Protein AF-A0A537B4V6-F1 (afdb_monomer_lite)

Foldseek 3Di:
DCCVPVCVVVDDVPDWDKAQQPQDDDPLPPPPPCSQWWWWADLPPRDIDIDNSSNPRTDTPSGTPVVVRVVRVCPCVVVVVVVVVVCCVVCVVCVPPDDPD

Secondary structure (DSSP, 8-state):
-GGGTTTGGGS-TT---EEE-----S--SSSSS-TTEEEEE-TTT--EEEEETTT--EEETTTB-HHHHHHHHTTTHHHHHHHHHHHHHH-GGGGGS----

pLDDT: mean 92.69, std 9.74, range [51.16, 98.44]

Radius of gyration: 18.25 Å; chains: 1; bounding box: 41×23×51 Å

Structure (mmCIF, N/CA/C/O backbone):
data_AF-A0A537B4V6-F1
#
_entry.id   AF-A0A537B4V6-F1
#
loop_
_atom_site.group_PDB
_atom_site.id
_atom_site.type_symbol
_atom_site.label_atom_id
_atom_site.label_alt_id
_atom_site.label_comp_id
_atom_site.label_asym_id
_atom_site.label_entity_id
_atom_site.label_seq_id
_atom_site.pdbx_PDB_ins_code
_atom_site.Cartn_x
_atom_site.Cartn_y
_atom_site.Cartn_z
_atom_site.occupancy
_atom_site.B_iso_or_equiv
_atom_site.auth_seq_id
_atom_site.auth_comp_id
_atom_site.auth_asym_id
_atom_site.auth_atom_id
_atom_site.pdbx_PDB_model_num
ATOM 1 N N . ARG A 1 1 ? -3.130 -6.742 -10.359 1.00 77.94 1 ARG A N 1
ATOM 2 C CA . ARG A 1 1 ? -3.714 -7.925 -11.044 1.00 77.94 1 ARG A CA 1
ATOM 3 C C . ARG A 1 1 ? -4.800 -7.540 -12.049 1.00 77.94 1 ARG A C 1
ATOM 5 O O . ARG A 1 1 ? -4.584 -7.811 -13.213 1.00 77.94 1 ARG A O 1
ATOM 12 N N . ALA A 1 2 ? -5.887 -6.857 -11.661 1.00 91.25 2 ALA A N 1
ATOM 13 C CA . ALA A 1 2 ? -6.998 -6.527 -12.576 1.00 91.25 2 ALA A CA 1
ATOM 14 C C . ALA A 1 2 ? -6.582 -5.874 -13.917 1.00 91.25 2 ALA A C 1
ATOM 16 O O . ALA A 1 2 ? -7.046 -6.310 -14.965 1.00 91.25 2 ALA A O 1
ATOM 17 N N . ARG A 1 3 ? -5.661 -4.893 -13.890 1.00 93.56 3 ARG A N 1
ATOM 18 C CA . ARG A 1 3 ? -5.157 -4.191 -15.092 1.00 93.56 3 ARG A CA 1
ATOM 19 C C . ARG A 1 3 ? -4.468 -5.087 -16.132 1.00 93.56 3 ARG A C 1
ATOM 21 O O . ARG A 1 3 ? -4.467 -4.761 -17.310 1.00 93.56 3 ARG A O 1
ATOM 28 N N . HIS A 1 4 ? -3.905 -6.209 -15.684 1.00 91.12 4 HIS A N 1
ATOM 29 C CA . HIS A 1 4 ? -3.150 -7.154 -16.516 1.00 91.12 4 HIS A CA 1
ATOM 30 C C . HIS A 1 4 ? -3.970 -8.398 -16.881 1.00 91.12 4 HIS A C 1
ATOM 32 O O . HIS A 1 4 ? -3.460 -9.296 -17.541 1.00 91.12 4 HIS A O 1
ATOM 38 N N . ASP A 1 5 ? -5.220 -8.460 -16.419 1.00 93.69 5 ASP A N 1
ATOM 39 C CA . ASP A 1 5 ? -6.100 -9.624 -16.512 1.00 93.69 5 ASP A CA 1
ATOM 40 C C . ASP A 1 5 ? -7.468 -9.178 -17.061 1.00 93.69 5 ASP A C 1
ATOM 42 O O . A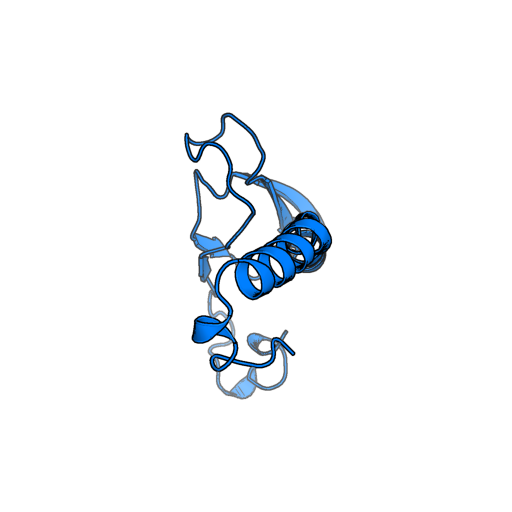SP A 1 5 ? -7.552 -8.739 -18.206 1.00 93.69 5 ASP A O 1
ATOM 46 N N . VAL A 1 6 ? -8.520 -9.172 -16.239 1.00 96.44 6 VAL A N 1
ATOM 47 C CA . VAL A 1 6 ? -9.906 -8.877 -16.649 1.00 96.44 6 VAL A CA 1
ATOM 48 C C . VAL A 1 6 ? -10.1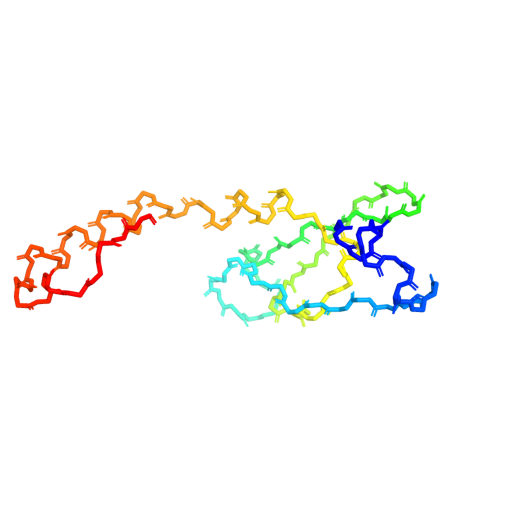27 -7.514 -17.321 1.00 96.44 6 VAL A C 1
ATOM 50 O O . VAL A 1 6 ? -11.093 -7.362 -18.063 1.00 96.44 6 VAL A O 1
ATOM 53 N N . LEU A 1 7 ? -9.266 -6.519 -17.072 1.00 95.75 7 LEU A N 1
ATOM 54 C CA . LEU A 1 7 ? -9.366 -5.191 -17.693 1.00 95.75 7 LEU A CA 1
ATOM 55 C C . LEU A 1 7 ? -8.393 -4.978 -18.860 1.00 95.75 7 LEU A C 1
ATOM 57 O O . LEU A 1 7 ? -8.422 -3.911 -19.468 1.00 95.75 7 LEU A O 1
ATOM 61 N N . ARG A 1 8 ? -7.534 -5.953 -19.178 1.00 94.69 8 ARG A N 1
ATOM 62 C CA . ARG A 1 8 ? -6.423 -5.784 -20.127 1.00 94.69 8 ARG A CA 1
ATOM 63 C C . ARG A 1 8 ? -6.885 -5.259 -21.484 1.00 94.69 8 ARG A C 1
ATOM 65 O O . ARG A 1 8 ? -6.308 -4.305 -21.991 1.00 94.69 8 ARG A O 1
ATOM 72 N N . ASP A 1 9 ? -7.945 -5.846 -22.032 1.00 96.06 9 ASP A N 1
ATOM 73 C CA . ASP A 1 9 ? -8.410 -5.549 -23.392 1.00 96.06 9 ASP A CA 1
ATOM 74 C C . ASP A 1 9 ? -9.147 -4.194 -23.486 1.00 96.06 9 ASP A C 1
ATOM 76 O O . ASP A 1 9 ? -9.410 -3.696 -24.578 1.00 96.06 9 ASP A O 1
ATOM 80 N N . TYR A 1 10 ? -9.435 -3.564 -22.341 1.00 96.69 10 TYR A N 1
ATOM 81 C CA . TYR A 1 10 ? -10.055 -2.238 -22.242 1.00 96.69 10 TYR A CA 1
ATOM 82 C C . TYR A 1 10 ? -9.041 -1.122 -21.943 1.00 96.69 10 TYR A C 1
ATOM 84 O O . TYR A 1 10 ? -9.407 0.055 -21.918 1.00 96.69 10 TYR A O 1
ATOM 92 N N . LEU A 1 11 ? -7.775 -1.464 -21.686 1.00 95.81 11 LEU A N 1
ATOM 93 C CA . LEU A 1 11 ? -6.720 -0.522 -21.322 1.00 95.81 11 LEU A CA 1
ATOM 94 C C . LEU A 1 11 ? -5.672 -0.416 -22.432 1.00 95.81 11 LEU A C 1
ATOM 96 O O . LEU A 1 11 ? -5.443 -1.340 -23.207 1.00 95.81 11 LEU A O 1
ATOM 100 N N . LYS A 1 12 ? -4.986 0.731 -22.498 1.00 95.94 12 LYS A N 1
ATOM 101 C CA . LYS A 1 12 ? -3.861 0.897 -23.428 1.00 95.94 12 LYS A CA 1
ATOM 102 C C . LYS A 1 12 ? -2.745 -0.102 -23.062 1.00 95.94 12 LYS A C 1
ATOM 104 O O . LYS A 1 12 ? -2.416 -0.187 -21.877 1.00 95.94 12 LYS A O 1
ATOM 109 N N . PRO A 1 13 ? -2.101 -0.787 -24.030 1.00 88.88 13 PRO A N 1
ATOM 110 C CA . PRO A 1 13 ? -1.076 -1.803 -23.747 1.00 88.88 13 PRO A CA 1
ATOM 111 C C . PRO A 1 13 ? 0.108 -1.322 -22.894 1.00 88.88 13 PRO A C 1
ATOM 113 O O . PRO A 1 13 ? 0.703 -2.108 -22.167 1.00 88.88 13 PRO A O 1
ATOM 116 N N . HIS A 1 14 ? 0.428 -0.027 -22.954 1.00 89.69 14 HIS A N 1
ATOM 117 C CA . HIS A 1 14 ? 1.532 0.599 -22.218 1.00 89.69 14 HIS A CA 1
ATOM 118 C C . HIS A 1 14 ? 1.036 1.675 -21.245 1.00 89.69 14 HIS A C 1
ATOM 120 O O . HIS A 1 14 ? 1.648 2.733 -21.107 1.00 89.69 14 HIS A O 1
ATOM 126 N N . HIS A 1 15 ? -0.129 1.463 -20.628 1.00 94.25 15 HIS A N 1
ATOM 127 C CA . HIS A 1 15 ? -0.604 2.376 -19.594 1.00 94.25 15 HIS A CA 1
ATOM 128 C C . HIS A 1 15 ? 0.309 2.317 -18.363 1.00 94.25 15 HIS A C 1
ATOM 130 O O . HIS A 1 15 ? 0.766 1.248 -17.966 1.00 94.25 15 HIS A O 1
ATOM 136 N N . LEU A 1 16 ? 0.536 3.474 -17.745 1.00 93.44 16 LEU A N 1
ATOM 137 C CA . LEU A 1 16 ? 1.203 3.583 -16.453 1.00 93.44 16 LEU A CA 1
ATOM 138 C C . LEU A 1 16 ? 0.140 3.687 -15.360 1.00 93.44 16 LEU A C 1
ATOM 140 O O . LEU A 1 16 ? -0.797 4.479 -15.481 1.00 93.44 16 LEU A O 1
ATOM 144 N N . ALA A 1 17 ? 0.292 2.901 -14.297 1.00 95.38 17 ALA A N 1
ATOM 145 C CA . ALA A 1 17 ? -0.597 2.934 -13.148 1.00 95.38 17 ALA A CA 1
ATOM 146 C C . ALA A 1 17 ? 0.161 3.449 -11.922 1.00 95.38 17 ALA A C 1
ATOM 148 O O . ALA A 1 17 ? 1.103 2.817 -11.454 1.00 95.38 17 ALA A O 1
ATOM 149 N N . ILE A 1 18 ? -0.286 4.581 -11.388 1.00 96.88 18 ILE A N 1
ATOM 150 C CA . ILE A 1 18 ? 0.261 5.195 -10.178 1.00 96.88 18 ILE A CA 1
ATOM 151 C C . ILE A 1 18 ? -0.815 5.133 -9.099 1.00 96.88 18 ILE A C 1
ATOM 153 O O . ILE A 1 18 ? -1.995 5.339 -9.390 1.00 96.88 18 ILE A O 1
ATOM 157 N N . GLY A 1 19 ? -0.428 4.850 -7.859 1.00 96.62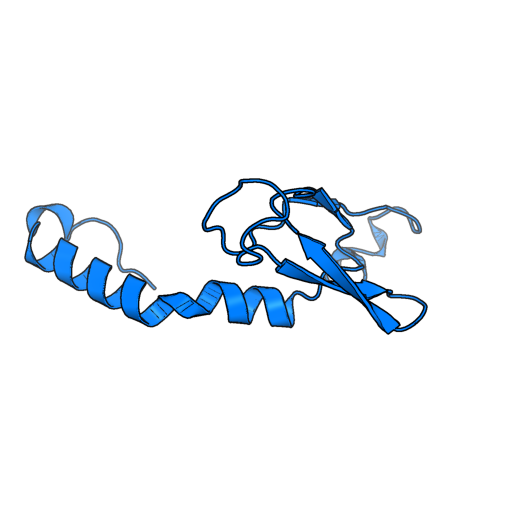 19 GLY A N 1
ATOM 158 C CA . GLY A 1 19 ? -1.336 4.985 -6.728 1.00 96.62 19 GLY A CA 1
ATOM 159 C C . GLY A 1 19 ? -0.647 5.522 -5.491 1.00 96.62 19 GLY A C 1
ATOM 160 O O . GLY A 1 19 ? 0.526 5.244 -5.241 1.00 96.62 19 GLY A O 1
ATOM 161 N N . SER A 1 20 ? -1.414 6.277 -4.712 1.00 97.56 20 SER A N 1
ATOM 162 C CA . SER A 1 20 ? -0.985 6.814 -3.429 1.00 97.56 20 SER A CA 1
ATOM 163 C C . SER A 1 20 ? -0.968 5.690 -2.392 1.00 97.56 20 SER A C 1
ATOM 165 O O . SER A 1 20 ? -2.014 5.232 -1.925 1.00 97.56 20 SER A O 1
ATOM 167 N N . ILE A 1 21 ? 0.223 5.196 -2.060 1.00 97.62 21 ILE A N 1
ATOM 168 C CA . ILE A 1 21 ? 0.385 4.026 -1.197 1.00 97.62 21 ILE A CA 1
ATOM 169 C C . ILE A 1 21 ? 0.252 4.416 0.274 1.00 97.62 21 ILE A C 1
ATOM 171 O O . ILE A 1 21 ? 0.983 5.253 0.804 1.00 97.62 21 ILE A O 1
ATOM 175 N N . ASN A 1 22 ? -0.669 3.746 0.960 1.00 95.69 22 ASN A N 1
ATOM 176 C CA . ASN A 1 22 ? -1.057 4.005 2.342 1.00 95.69 22 ASN A CA 1
ATOM 177 C C . ASN A 1 22 ? -0.178 3.270 3.369 1.00 95.69 22 ASN A C 1
ATOM 179 O O . ASN A 1 22 ? -0.689 2.746 4.355 1.00 95.69 22 ASN A O 1
ATOM 183 N N . SER A 1 23 ? 1.137 3.209 3.150 1.00 96.88 23 SER A N 1
ATOM 184 C CA . SER A 1 23 ? 2.072 2.571 4.087 1.00 96.88 23 SER A CA 1
ATOM 185 C C . SER A 1 23 ? 1.917 3.126 5.512 1.00 96.88 23 SER A C 1
ATOM 187 O O . SER A 1 23 ? 1.689 4.329 5.658 1.00 96.88 23 SER A O 1
ATOM 189 N N . PRO A 1 24 ? 2.103 2.309 6.569 1.00 96.12 24 PRO A N 1
ATOM 190 C CA . PRO A 1 24 ? 2.037 2.783 7.950 1.00 96.12 24 PRO A CA 1
ATOM 191 C C . PRO A 1 24 ? 2.931 4.005 8.187 1.00 96.12 24 PRO A C 1
ATOM 193 O O . PRO A 1 24 ? 4.108 4.004 7.832 1.00 96.12 24 PRO A O 1
ATOM 196 N N . MET A 1 25 ? 2.388 5.047 8.808 1.00 96.56 25 MET A N 1
ATOM 197 C CA . MET A 1 25 ? 3.110 6.289 9.085 1.00 96.56 25 MET A CA 1
ATOM 198 C C . MET A 1 25 ? 3.351 6.436 10.587 1.00 96.56 25 MET A C 1
ATOM 200 O O . MET A 1 25 ? 2.501 6.057 11.384 1.00 96.56 25 MET A O 1
ATOM 204 N N . GLN A 1 26 ? 4.501 7.007 10.957 1.00 95.56 26 GLN A N 1
ATOM 205 C CA . GLN A 1 26 ? 4.789 7.420 12.336 1.00 95.56 26 GLN A CA 1
ATOM 206 C C . GLN A 1 26 ? 5.148 8.906 12.390 1.00 95.56 26 GLN A C 1
ATOM 208 O O . GLN A 1 26 ? 4.389 9.702 12.919 1.00 95.56 26 GLN A O 1
ATOM 213 N N . CYS A 1 27 ? 6.299 9.295 11.826 1.00 96.94 27 CYS A N 1
ATOM 214 C CA . CYS A 1 27 ? 6.761 10.687 11.915 1.00 96.94 27 CYS A CA 1
ATOM 215 C C . CYS A 1 27 ? 6.305 11.576 10.749 1.00 96.94 27 CYS A C 1
ATOM 217 O O . CYS A 1 27 ? 6.146 12.774 10.924 1.00 96.94 27 CYS A O 1
ATOM 219 N N . MET A 1 28 ? 6.156 11.004 9.547 1.00 94.94 28 MET A N 1
ATOM 220 C CA . MET A 1 28 ? 5.940 11.744 8.291 1.00 94.94 28 MET A CA 1
ATOM 221 C C . MET A 1 28 ? 7.002 12.820 7.964 1.00 94.94 28 MET A C 1
ATOM 223 O O . MET A 1 28 ? 6.786 13.654 7.094 1.00 94.94 28 MET A O 1
ATOM 227 N N . LEU A 1 29 ? 8.190 12.761 8.576 1.00 96.50 29 LEU A N 1
ATOM 228 C CA . LEU A 1 29 ? 9.267 13.751 8.417 1.00 96.50 29 LEU A CA 1
ATOM 229 C C . LEU A 1 29 ? 10.231 13.478 7.248 1.00 96.50 29 LEU A C 1
ATOM 231 O O . LEU A 1 29 ? 11.359 13.941 7.298 1.00 96.50 29 LEU A O 1
ATOM 235 N N . LYS A 1 30 ? 9.804 12.740 6.212 1.00 95.25 30 LYS A N 1
ATOM 236 C CA . LYS A 1 30 ? 10.612 12.364 5.027 1.00 95.25 30 LYS A CA 1
ATOM 237 C C . LYS A 1 30 ? 11.928 11.641 5.359 1.00 95.25 30 LYS A C 1
ATOM 239 O O . LYS A 1 30 ? 12.932 12.244 5.693 1.00 95.25 30 LYS A O 1
ATOM 244 N N . GLU A 1 31 ? 11.912 10.317 5.221 1.00 95.69 31 GLU A N 1
ATOM 245 C CA . GLU A 1 31 ? 13.118 9.465 5.304 1.00 95.69 31 GLU A CA 1
ATOM 246 C C . GLU A 1 31 ? 13.789 9.351 6.687 1.00 95.69 31 GLU A C 1
ATOM 248 O O . GLU A 1 31 ? 14.873 8.795 6.808 1.00 95.69 31 GLU A O 1
ATOM 253 N N . ILE A 1 32 ? 13.107 9.780 7.757 1.00 97.31 32 ILE A N 1
ATOM 254 C CA . ILE A 1 32 ? 13.652 9.739 9.126 1.00 97.31 32 ILE A CA 1
ATOM 255 C C . ILE A 1 32 ? 13.389 8.405 9.841 1.00 97.31 32 ILE A C 1
ATOM 257 O O . ILE A 1 32 ? 14.315 7.696 10.214 1.00 97.31 32 ILE A O 1
ATOM 261 N N . CYS A 1 33 ? 12.120 8.047 10.076 1.00 97.44 33 CYS A N 1
ATOM 262 C CA . CYS A 1 33 ? 11.789 6.942 10.997 1.00 97.44 33 CYS A CA 1
ATOM 263 C C . CYS A 1 33 ? 11.654 5.553 10.350 1.00 97.44 33 CYS A C 1
ATOM 265 O O . CYS A 1 33 ? 11.454 4.575 11.060 1.00 97.44 33 CYS A O 1
ATOM 267 N N . ALA A 1 34 ? 11.628 5.471 9.016 1.00 96.88 34 ALA A N 1
ATOM 268 C CA . ALA A 1 34 ? 11.383 4.243 8.243 1.00 96.88 34 ALA A CA 1
ATOM 269 C C . ALA A 1 34 ? 10.078 3.462 8.525 1.00 96.88 34 ALA A C 1
ATOM 271 O O . ALA A 1 34 ? 9.821 2.474 7.843 1.00 96.88 34 ALA A O 1
ATOM 272 N N . GLN A 1 35 ? 9.173 3.921 9.401 1.00 97.06 35 GLN A N 1
ATOM 273 C CA . GLN A 1 35 ? 7.864 3.265 9.558 1.00 97.06 35 GLN A CA 1
ATOM 274 C C . GLN A 1 35 ? 7.101 3.198 8.223 1.00 97.06 35 GLN A C 1
ATOM 276 O O . GLN A 1 35 ? 6.398 2.234 7.955 1.00 97.06 35 GLN A O 1
ATOM 281 N N . CYS A 1 36 ? 7.291 4.167 7.331 1.00 97.50 36 CYS A N 1
ATOM 282 C CA . CYS A 1 36 ? 6.648 4.203 6.014 1.00 97.50 36 CYS A CA 1
ATOM 283 C C . CYS A 1 36 ? 7.392 3.446 4.901 1.00 97.50 36 CYS A C 1
ATOM 285 O O . CYS A 1 36 ? 7.047 3.617 3.727 1.00 97.50 36 CYS A O 1
ATOM 287 N N . LEU A 1 37 ? 8.432 2.673 5.239 1.00 97.50 37 LEU A N 1
ATOM 288 C CA . LEU A 1 37 ? 9.249 1.974 4.252 1.00 97.50 37 LEU A CA 1
ATOM 289 C C . LEU A 1 37 ? 8.388 0.967 3.484 1.00 97.50 37 LEU A C 1
ATOM 291 O O . LEU A 1 37 ? 7.782 0.067 4.076 1.00 97.50 37 LEU A O 1
ATOM 295 N N . GLN A 1 38 ? 8.334 1.143 2.170 1.00 98.31 38 GLN A N 1
ATOM 296 C CA . GLN A 1 38 ? 7.572 0.315 1.256 1.00 98.31 38 GLN A CA 1
ATOM 297 C C . GLN A 1 38 ? 8.539 -0.437 0.343 1.00 98.31 38 GLN A C 1
ATOM 299 O O . GLN A 1 38 ? 9.269 0.196 -0.425 1.00 98.31 38 GLN A O 1
ATOM 304 N N . PRO A 1 39 ? 8.585 -1.777 0.421 1.00 98.00 39 PRO A N 1
ATOM 305 C CA . PRO A 1 39 ? 9.366 -2.563 -0.513 1.00 98.00 39 PRO A CA 1
ATOM 306 C C . PRO A 1 39 ? 8.783 -2.458 -1.920 1.00 98.00 39 PRO A C 1
ATOM 308 O O . PRO A 1 39 ? 7.569 -2.553 -2.135 1.00 98.00 39 PRO A O 1
ATOM 311 N N . HIS A 1 40 ? 9.688 -2.281 -2.872 1.00 98.12 40 HIS A N 1
ATOM 312 C CA . HIS A 1 40 ? 9.432 -2.354 -4.299 1.00 98.12 40 HIS A CA 1
ATOM 313 C C . HIS A 1 40 ? 10.186 -3.541 -4.886 1.00 98.12 40 HIS A C 1
ATOM 315 O O . HIS A 1 40 ? 11.265 -3.912 -4.412 1.00 98.12 40 HIS A O 1
ATOM 321 N N . ARG A 1 41 ? 9.616 -4.140 -5.925 1.00 97.94 41 ARG A N 1
ATOM 322 C CA . ARG A 1 41 ? 10.246 -5.163 -6.743 1.00 97.94 41 ARG A CA 1
ATOM 323 C C . ARG A 1 41 ? 10.098 -4.761 -8.197 1.00 97.94 41 ARG A C 1
ATOM 325 O O . ARG A 1 41 ? 8.987 -4.685 -8.701 1.00 97.94 41 ARG A O 1
ATOM 332 N N . ASP A 1 42 ? 11.227 -4.539 -8.852 1.00 96.31 42 ASP A N 1
ATOM 333 C CA . ASP A 1 42 ? 11.264 -4.246 -10.280 1.00 96.31 42 ASP A CA 1
ATOM 334 C C . ASP A 1 42 ? 10.586 -5.395 -11.063 1.00 96.31 42 ASP A C 1
ATOM 336 O O . ASP A 1 42 ? 10.998 -6.553 -10.907 1.00 96.31 42 ASP A O 1
ATOM 340 N N . PRO A 1 43 ? 9.553 -5.116 -11.880 1.00 92.19 43 PRO A N 1
ATOM 341 C CA . PRO A 1 43 ? 8.809 -6.147 -12.601 1.00 92.19 43 PRO A CA 1
ATOM 342 C C . PRO A 1 43 ? 9.620 -6.822 -13.721 1.00 92.19 43 PRO A C 1
ATOM 344 O O . PRO A 1 43 ? 9.278 -7.929 -14.134 1.00 92.19 43 PRO A O 1
ATOM 347 N N . HIS A 1 44 ? 10.697 -6.196 -14.201 1.00 94.00 44 HIS A N 1
ATOM 348 C CA . HIS A 1 44 ? 11.566 -6.714 -15.259 1.00 94.00 44 HIS A CA 1
ATOM 349 C C . HIS A 1 44 ? 12.760 -7.486 -14.700 1.00 94.00 44 HIS A C 1
ATOM 351 O O . HIS A 1 44 ? 13.088 -8.564 -15.192 1.00 94.00 44 HIS A O 1
ATOM 357 N N . THR A 1 45 ? 13.424 -6.942 -13.676 1.00 97.00 45 THR A N 1
ATOM 358 C CA . THR A 1 45 ? 14.664 -7.527 -13.130 1.00 97.00 45 THR A CA 1
ATOM 359 C C . THR A 1 45 ? 14.438 -8.355 -11.869 1.00 97.00 45 THR A C 1
ATOM 361 O O . THR A 1 45 ? 15.298 -9.137 -11.468 1.00 97.00 45 THR A O 1
ATOM 364 N N . GLY A 1 46 ? 13.300 -8.174 -11.198 1.00 95.75 46 GLY A N 1
ATOM 365 C CA . GLY A 1 46 ? 13.010 -8.787 -9.907 1.00 95.75 46 GLY A CA 1
ATOM 366 C C . GLY A 1 46 ? 13.818 -8.210 -8.742 1.00 95.75 46 GLY A C 1
ATOM 367 O O . GLY A 1 46 ? 13.663 -8.706 -7.621 1.00 95.75 46 GLY A O 1
ATOM 368 N N . LYS A 1 47 ? 14.659 -7.192 -8.974 1.00 97.88 47 LYS A N 1
ATOM 369 C CA . LYS A 1 47 ? 15.493 -6.559 -7.948 1.00 97.88 47 LYS A CA 1
ATOM 370 C C . LYS A 1 47 ? 14.622 -5.835 -6.926 1.00 97.88 47 LYS A C 1
ATOM 372 O O . LYS A 1 47 ? 13.671 -5.140 -7.280 1.00 97.88 47 LYS A O 1
ATOM 377 N N . ARG A 1 48 ? 14.977 -5.979 -5.647 1.00 97.81 48 ARG A N 1
ATOM 378 C CA . ARG A 1 48 ? 14.301 -5.289 -4.548 1.00 97.81 48 ARG A CA 1
ATOM 379 C C . ARG A 1 48 ? 14.898 -3.903 -4.319 1.00 97.81 48 ARG A C 1
ATOM 381 O O . ARG A 1 48 ? 16.120 -3.750 -4.282 1.00 97.81 48 ARG A O 1
ATOM 388 N N . SER A 1 49 ? 14.034 -2.924 -4.112 1.00 97.81 49 SER A N 1
ATOM 389 C CA . SER A 1 49 ? 14.364 -1.576 -3.652 1.00 97.81 49 SER A CA 1
ATOM 390 C C . SER A 1 49 ? 13.373 -1.156 -2.566 1.00 97.81 49 SER A C 1
ATOM 392 O O . SER A 1 49 ? 12.445 -1.898 -2.232 1.00 97.81 49 SER A O 1
ATOM 394 N N . TYR A 1 50 ? 13.589 0.011 -1.967 1.00 97.56 50 TYR A N 1
ATOM 395 C CA . TYR A 1 50 ? 12.717 0.529 -0.922 1.00 97.56 50 TYR A CA 1
ATOM 396 C C . TYR A 1 50 ? 12.405 1.995 -1.170 1.00 97.56 50 TYR A C 1
ATOM 398 O O . TYR A 1 50 ? 13.281 2.764 -1.559 1.00 97.56 50 TYR A O 1
ATOM 406 N N . VAL A 1 51 ? 11.157 2.366 -0.902 1.00 97.81 51 VAL A N 1
ATOM 407 C CA . VAL A 1 51 ? 10.664 3.737 -0.993 1.00 97.81 51 VAL A CA 1
ATOM 408 C C . VAL A 1 51 ? 10.165 4.159 0.380 1.00 97.81 51 VAL A C 1
ATOM 410 O O . VAL A 1 51 ? 9.351 3.474 1.000 1.00 97.81 51 VAL A O 1
ATOM 413 N N . PHE A 1 52 ? 10.619 5.306 0.872 1.00 98.44 52 PHE A N 1
ATOM 414 C CA . PHE A 1 52 ? 9.978 5.944 2.014 1.00 98.44 52 PHE A CA 1
ATOM 415 C C . PHE A 1 52 ? 8.688 6.596 1.532 1.00 98.44 52 PHE A C 1
ATOM 417 O O . PHE A 1 52 ? 8.715 7.624 0.858 1.00 98.44 52 PHE A O 1
ATOM 424 N N . SER A 1 53 ? 7.540 6.020 1.886 1.00 98.00 53 SER A N 1
ATOM 425 C CA . SER A 1 53 ? 6.259 6.513 1.365 1.00 98.00 53 SER A CA 1
ATOM 426 C C . SER A 1 53 ? 5.950 7.941 1.825 1.00 98.00 53 SER A C 1
ATOM 428 O O . SER A 1 53 ? 5.236 8.651 1.138 1.00 98.00 53 SER A O 1
ATOM 430 N N . CYS A 1 54 ? 6.504 8.410 2.953 1.00 97.69 54 CYS A N 1
ATOM 431 C CA . CYS A 1 54 ? 6.366 9.814 3.361 1.00 97.69 54 CYS A CA 1
ATOM 432 C C . CYS A 1 54 ? 7.173 10.792 2.489 1.00 97.69 54 CYS A C 1
ATOM 434 O O . CYS A 1 54 ? 6.911 11.992 2.530 1.00 97.69 54 CYS A O 1
ATOM 436 N N . PHE A 1 55 ? 8.148 10.295 1.725 1.00 97.94 55 PHE A N 1
ATOM 437 C CA . PHE A 1 55 ? 8.886 11.066 0.729 1.00 97.94 55 PHE A CA 1
ATOM 438 C C . PHE A 1 55 ? 8.218 10.981 -0.647 1.00 97.94 55 PHE A C 1
ATOM 440 O O . PHE A 1 55 ? 8.005 12.018 -1.270 1.00 97.94 55 PHE A O 1
ATOM 447 N N . ASN A 1 56 ? 7.832 9.775 -1.083 1.00 97.75 56 ASN A N 1
ATOM 448 C CA . ASN A 1 56 ? 7.068 9.567 -2.313 1.00 97.75 56 ASN A CA 1
ATOM 449 C C . ASN A 1 56 ? 5.836 8.676 -2.078 1.00 97.75 56 ASN A C 1
ATOM 451 O O . ASN A 1 56 ? 5.951 7.451 -1.968 1.00 97.75 56 ASN A O 1
ATOM 455 N N . GLN A 1 57 ? 4.658 9.297 -2.006 1.00 95.62 57 GLN A N 1
ATOM 456 C CA . GLN A 1 57 ? 3.385 8.597 -1.805 1.00 95.62 57 GLN A CA 1
ATOM 457 C C . GLN A 1 57 ? 2.854 7.984 -3.101 1.00 95.62 57 GLN A C 1
ATOM 459 O O . GLN A 1 57 ? 2.313 6.881 -3.063 1.00 95.62 57 GLN A O 1
ATOM 464 N N . ASP A 1 58 ? 3.0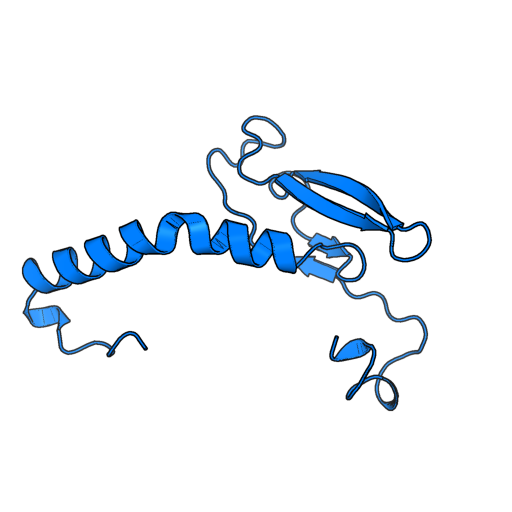41 8.671 -4.226 1.00 97.69 58 ASP A N 1
ATOM 465 C CA . ASP A 1 58 ? 2.528 8.268 -5.531 1.00 97.69 58 ASP A CA 1
ATOM 466 C C . ASP A 1 58 ? 3.534 7.342 -6.213 1.00 97.69 58 ASP A C 1
ATOM 468 O O . ASP A 1 58 ? 4.560 7.753 -6.758 1.00 97.69 58 ASP A O 1
ATOM 472 N N . GLN A 1 59 ? 3.257 6.047 -6.119 1.00 97.75 59 GLN A N 1
ATOM 473 C CA . GLN A 1 59 ? 4.190 5.000 -6.513 1.00 97.75 59 GLN A CA 1
ATOM 474 C C . GLN A 1 59 ? 3.649 4.219 -7.705 1.00 97.75 59 GLN A C 1
ATOM 476 O O . GLN A 1 59 ? 2.438 4.049 -7.864 1.00 97.75 59 GLN A O 1
ATOM 481 N N . ASP A 1 60 ? 4.566 3.714 -8.526 1.00 96.81 60 ASP A N 1
ATOM 482 C CA . ASP A 1 60 ? 4.244 2.794 -9.611 1.00 96.81 60 ASP A CA 1
ATOM 483 C C . ASP A 1 60 ? 3.662 1.483 -9.055 1.00 96.81 60 ASP A C 1
ATOM 485 O O . ASP A 1 60 ? 4.317 0.747 -8.310 1.00 96.81 60 ASP A O 1
ATOM 489 N N . LEU A 1 61 ? 2.422 1.179 -9.439 1.00 96.44 61 LEU A N 1
ATOM 490 C CA . LEU A 1 61 ? 1.688 0.008 -8.966 1.00 96.44 61 LEU A CA 1
ATOM 491 C C . LEU A 1 61 ? 2.231 -1.316 -9.510 1.00 96.44 61 LEU A C 1
ATOM 493 O O . LEU A 1 61 ? 1.787 -2.376 -9.057 1.00 96.44 61 LEU A O 1
ATOM 497 N N . ASP A 1 62 ? 3.089 -1.304 -10.525 1.00 95.25 62 ASP A N 1
ATOM 498 C CA . ASP A 1 62 ? 3.790 -2.503 -10.993 1.00 95.25 62 ASP A CA 1
ATOM 499 C C . ASP A 1 62 ? 4.975 -2.868 -10.098 1.00 95.25 62 ASP A C 1
ATOM 501 O O . ASP A 1 62 ? 5.278 -4.050 -9.938 1.00 95.25 62 ASP A O 1
ATOM 505 N N . SER A 1 63 ? 5.562 -1.875 -9.434 1.00 97.06 63 SER A N 1
ATOM 506 C CA . SER A 1 63 ? 6.728 -2.056 -8.571 1.00 97.06 63 SER A CA 1
ATOM 507 C C . SER A 1 63 ? 6.370 -2.348 -7.106 1.00 97.06 63 SER A C 1
ATOM 509 O O . SER A 1 63 ? 7.166 -2.940 -6.383 1.00 97.06 63 SER A O 1
ATOM 511 N N . VAL A 1 64 ? 5.181 -1.964 -6.630 1.00 97.56 64 VAL A N 1
ATOM 512 C CA . VAL A 1 64 ? 4.777 -2.114 -5.215 1.00 97.56 64 VAL A CA 1
ATOM 513 C C . VAL A 1 64 ? 4.605 -3.584 -4.798 1.00 97.56 64 VAL A C 1
ATOM 515 O O . VAL A 1 64 ? 3.795 -4.326 -5.355 1.00 97.56 64 VAL A O 1
ATOM 518 N N . ASP A 1 65 ? 5.287 -3.992 -3.723 1.00 97.12 65 ASP A N 1
ATOM 519 C CA . ASP A 1 65 ? 5.050 -5.276 -3.049 1.00 97.12 65 ASP A CA 1
ATOM 520 C C . ASP A 1 65 ? 3.794 -5.194 -2.156 1.00 97.12 65 ASP A C 1
ATOM 522 O O . ASP A 1 65 ? 3.837 -4.821 -0.977 1.00 97.12 65 ASP A O 1
ATOM 526 N N . PHE A 1 66 ? 2.640 -5.520 -2.747 1.00 96.19 66 PHE A N 1
ATOM 527 C CA . PHE A 1 66 ? 1.340 -5.494 -2.064 1.00 96.19 66 PHE A CA 1
ATOM 528 C C . PHE A 1 66 ? 1.189 -6.559 -0.972 1.00 96.19 66 PHE A C 1
ATOM 530 O O . PHE A 1 66 ? 0.387 -6.371 -0.055 1.00 96.19 66 PHE A O 1
ATOM 537 N N . GLY A 1 67 ? 1.933 -7.667 -1.061 1.00 96.25 67 GLY A N 1
ATOM 538 C CA . GLY A 1 67 ? 1.930 -8.703 -0.028 1.00 96.25 67 GLY A CA 1
ATOM 539 C C . GLY A 1 67 ? 2.499 -8.141 1.268 1.00 96.25 67 GLY A C 1
ATOM 540 O O . GLY A 1 67 ? 1.804 -8.104 2.285 1.00 96.25 67 GLY A O 1
ATOM 541 N N . ALA A 1 68 ? 3.704 -7.574 1.180 1.00 96.62 68 ALA A N 1
ATOM 542 C CA . ALA A 1 68 ? 4.333 -6.888 2.299 1.00 96.62 68 ALA A CA 1
ATOM 543 C C . ALA A 1 68 ? 3.474 -5.717 2.807 1.00 96.62 68 ALA A C 1
ATOM 545 O O . ALA A 1 68 ? 3.271 -5.589 4.011 1.00 96.62 68 ALA A O 1
ATOM 546 N N . LEU A 1 69 ? 2.910 -4.890 1.917 1.00 97.44 69 LEU A N 1
ATOM 547 C CA . LEU A 1 69 ? 2.024 -3.791 2.328 1.00 97.44 69 LEU A CA 1
ATOM 548 C C . LEU A 1 69 ? 0.830 -4.292 3.160 1.00 97.44 69 LEU A C 1
ATOM 550 O O . LEU A 1 69 ? 0.546 -3.736 4.220 1.00 97.44 69 LEU A O 1
ATOM 554 N N . SER A 1 70 ? 0.153 -5.356 2.717 1.00 97.50 70 SER A N 1
ATOM 555 C CA . SER A 1 70 ? -0.994 -5.938 3.429 1.00 97.50 70 SER A CA 1
ATOM 556 C C . SER A 1 70 ? -0.612 -6.454 4.819 1.00 97.50 70 SER A C 1
ATOM 558 O O . SER A 1 70 ? -1.342 -6.223 5.784 1.00 97.50 70 SER A O 1
ATOM 560 N N . GLU A 1 71 ? 0.528 -7.135 4.948 1.00 97.25 71 GLU A N 1
ATOM 561 C CA . GLU A 1 71 ? 1.032 -7.594 6.249 1.00 97.25 71 GLU A CA 1
ATOM 562 C C . GLU A 1 71 ? 1.330 -6.414 7.176 1.00 97.25 71 GLU A C 1
ATOM 564 O O . GLU A 1 71 ? 0.916 -6.411 8.336 1.00 97.25 71 GLU A O 1
ATOM 569 N N . ARG A 1 72 ? 1.982 -5.372 6.647 1.00 96.50 72 ARG A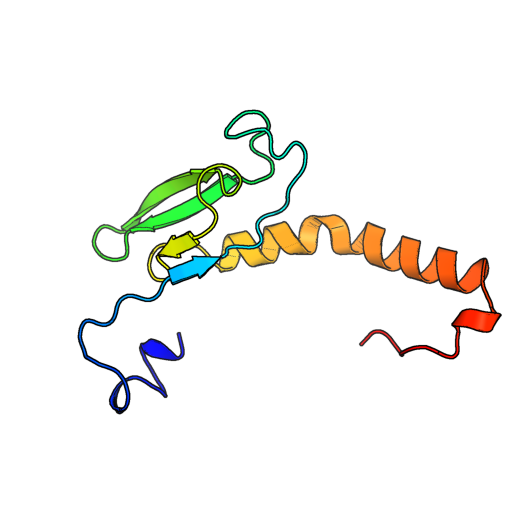 N 1
ATOM 570 C CA . ARG A 1 72 ? 2.330 -4.167 7.404 1.00 96.50 72 ARG A CA 1
ATOM 571 C C . ARG A 1 72 ? 1.104 -3.389 7.873 1.00 96.50 72 ARG A C 1
ATOM 573 O O . ARG A 1 72 ? 1.078 -2.943 9.015 1.00 96.50 72 ARG A O 1
ATOM 580 N N . LEU A 1 73 ? 0.067 -3.279 7.043 1.00 96.38 73 LEU A N 1
ATOM 581 C CA . LEU A 1 73 ? -1.203 -2.652 7.428 1.00 96.38 73 LEU A CA 1
ATOM 582 C C . LEU A 1 73 ? -1.923 -3.417 8.545 1.00 96.38 73 LEU A C 1
ATOM 584 O O . LEU A 1 73 ? -2.618 -2.814 9.353 1.00 96.38 73 LEU A O 1
ATOM 588 N N . ARG A 1 74 ? -1.740 -4.737 8.628 1.00 96.31 74 ARG A N 1
ATOM 589 C CA . ARG A 1 74 ? -2.374 -5.578 9.655 1.00 96.31 74 ARG A CA 1
ATOM 590 C C . ARG A 1 74 ? -1.606 -5.622 10.974 1.00 96.31 74 ARG A C 1
ATOM 592 O O . ARG A 1 74 ? -2.133 -6.188 11.933 1.00 96.31 74 ARG A O 1
ATOM 599 N N . GLN A 1 75 ? -0.412 -5.025 11.053 1.00 95.44 75 GLN A N 1
ATOM 600 C CA . GLN A 1 75 ? 0.441 -5.058 12.250 1.00 95.44 75 GLN A CA 1
ATOM 601 C C . GLN A 1 75 ? -0.297 -4.602 13.517 1.00 95.44 75 GLN A C 1
ATOM 603 O O . GLN A 1 75 ? -0.103 -5.189 14.579 1.00 95.44 75 GLN A O 1
ATOM 608 N N . ASN A 1 76 ? -1.207 -3.631 13.398 1.00 94.44 76 ASN A N 1
ATOM 609 C CA . ASN A 1 76 ? -1.946 -3.076 14.534 1.00 94.44 76 ASN A CA 1
ATOM 610 C C . ASN A 1 76 ? -3.349 -3.675 14.732 1.00 94.44 76 ASN A C 1
ATOM 612 O O . ASN A 1 76 ? -4.090 -3.208 15.596 1.00 94.44 76 ASN A O 1
ATOM 616 N N . SER A 1 77 ? -3.719 -4.746 14.017 1.00 95.88 77 SER A N 1
ATOM 617 C CA . SER A 1 77 ? -5.097 -5.270 14.028 1.00 95.88 77 SER A CA 1
ATOM 618 C C . SER A 1 77 ? -5.60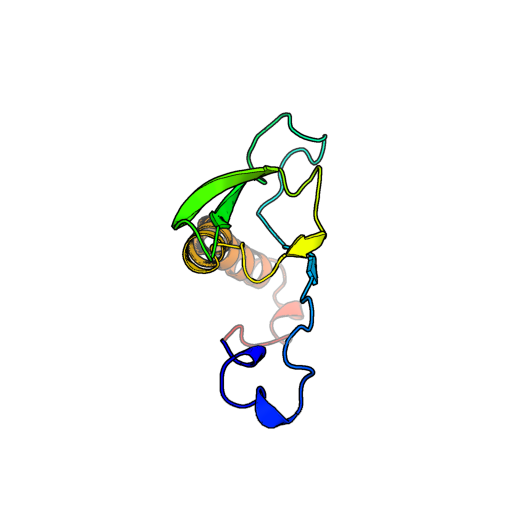3 -5.658 15.425 1.00 95.88 77 SER A C 1
ATOM 620 O O . SER A 1 77 ? -6.779 -5.463 15.735 1.00 95.88 77 SER A O 1
ATOM 622 N N . LEU A 1 78 ? -4.737 -6.189 16.298 1.00 96.19 78 LEU A N 1
ATOM 623 C CA . LEU A 1 78 ? -5.115 -6.500 17.681 1.00 96.19 78 LEU A CA 1
ATOM 624 C C . LEU A 1 78 ? -5.464 -5.227 18.465 1.00 96.19 78 LEU A C 1
ATOM 626 O O . LEU A 1 78 ? -6.504 -5.174 19.120 1.00 96.19 78 LEU A O 1
ATOM 630 N N . GLN A 1 79 ? -4.612 -4.203 18.374 1.00 96.62 79 GLN A N 1
ATOM 631 C CA . GLN A 1 79 ? -4.816 -2.930 19.064 1.00 96.62 79 GLN A CA 1
ATOM 632 C C . GLN A 1 79 ? -6.072 -2.223 18.551 1.00 96.62 79 GLN A C 1
ATOM 634 O O . GLN A 1 79 ? -6.867 -1.741 19.356 1.00 96.62 79 GLN A O 1
ATOM 639 N N . GLU A 1 80 ? -6.304 -2.231 17.237 1.00 96.00 80 GLU A N 1
ATOM 640 C CA . GLU A 1 80 ? -7.516 -1.687 16.614 1.00 96.00 80 GLU A CA 1
ATOM 641 C C . GLU A 1 80 ? -8.780 -2.368 17.159 1.00 96.00 80 GLU A C 1
ATOM 643 O O . GLU A 1 80 ? -9.724 -1.697 17.580 1.00 96.00 80 GLU A O 1
ATOM 648 N N . LYS A 1 81 ? -8.786 -3.706 17.227 1.00 94.75 81 LYS A N 1
ATOM 649 C CA . LYS A 1 81 ? -9.930 -4.487 17.725 1.00 94.75 81 LYS A CA 1
ATOM 650 C C . LYS A 1 81 ? -10.192 -4.260 19.212 1.00 94.75 81 LYS A C 1
ATOM 652 O O . LYS A 1 81 ? -11.348 -4.078 19.595 1.00 94.75 81 LYS A O 1
ATOM 657 N N . ILE A 1 82 ? -9.149 -4.257 20.044 1.00 97.31 82 ILE A N 1
ATOM 658 C CA . ILE A 1 82 ? -9.282 -3.997 21.486 1.00 97.31 82 ILE A CA 1
ATOM 659 C C . ILE A 1 82 ? -9.793 -2.573 21.716 1.00 97.31 82 ILE A C 1
ATOM 661 O O . ILE A 1 82 ? -10.756 -2.386 22.457 1.00 97.31 82 ILE A O 1
ATOM 665 N N . THR A 1 83 ? -9.217 -1.587 21.026 1.00 95.31 83 THR A N 1
ATOM 666 C CA . THR A 1 83 ? -9.644 -0.182 21.106 1.00 95.31 83 THR A CA 1
ATOM 667 C C . THR A 1 83 ? -11.110 -0.023 20.716 1.00 95.31 83 THR A C 1
ATOM 669 O O . THR A 1 83 ? -11.867 0.639 21.422 1.00 95.31 83 THR A O 1
ATOM 672 N N . ALA A 1 84 ? -11.555 -0.687 19.646 1.00 91.44 84 ALA A N 1
ATOM 673 C CA . ALA A 1 84 ? -12.955 -0.652 19.229 1.00 91.44 84 ALA A CA 1
ATOM 674 C C . ALA A 1 84 ? -13.904 -1.240 20.292 1.00 91.44 84 ALA A C 1
ATOM 676 O O . ALA A 1 84 ? -14.973 -0.678 20.544 1.00 91.44 84 ALA A O 1
ATOM 677 N N . GLN A 1 85 ? -13.527 -2.349 20.942 1.00 91.88 85 GLN A N 1
ATOM 678 C CA . GLN A 1 85 ? -14.318 -2.924 22.039 1.00 91.88 85 GLN A CA 1
ATOM 679 C C . GLN A 1 85 ? -14.338 -2.010 23.267 1.00 91.88 85 GLN A C 1
ATOM 681 O O . GLN A 1 85 ? -15.387 -1.846 23.890 1.00 91.88 85 GLN A O 1
ATOM 686 N N . TRP A 1 86 ? -13.207 -1.379 23.583 1.00 94.50 86 TRP A N 1
ATOM 687 C CA . TRP A 1 86 ? -13.100 -0.437 24.691 1.00 94.50 86 TRP A CA 1
ATOM 688 C C . TRP A 1 86 ? -13.986 0.794 24.481 1.00 94.50 86 TRP A C 1
ATOM 690 O O . TRP A 1 86 ? -14.801 1.113 25.341 1.00 94.50 86 TRP A O 1
ATOM 700 N N . ILE A 1 87 ? -13.933 1.421 23.302 1.00 91.62 87 ILE A N 1
ATOM 701 C CA . ILE A 1 87 ? -14.804 2.558 22.962 1.00 91.62 87 ILE A CA 1
ATOM 702 C C . ILE A 1 87 ? -16.280 2.157 23.077 1.00 91.62 87 ILE A C 1
ATOM 704 O O . ILE A 1 87 ? -17.074 2.882 23.667 1.00 91.62 87 ILE A O 1
ATOM 708 N N . ARG A 1 88 ? -16.653 0.966 22.591 1.00 88.56 88 ARG A N 1
ATOM 709 C CA . ARG A 1 88 ? -18.025 0.441 22.705 1.00 88.56 88 ARG A CA 1
ATOM 710 C C . ARG A 1 88 ? -18.469 0.207 24.156 1.00 88.56 88 ARG A C 1
ATOM 712 O O . ARG A 1 88 ? -19.669 0.254 24.457 1.00 88.56 88 ARG A O 1
ATOM 719 N N . HIS A 1 89 ? -17.528 -0.119 25.035 1.00 91.38 89 HIS A N 1
ATOM 720 C CA . HIS A 1 89 ? -17.779 -0.244 26.463 1.00 91.38 89 HIS A CA 1
ATOM 721 C C . HIS A 1 89 ? -17.993 1.135 27.102 1.00 91.38 89 HIS A C 1
ATOM 723 O O . HIS A 1 89 ? -18.997 1.315 27.786 1.00 91.38 89 HIS A O 1
ATOM 729 N N . CYS A 1 90 ? -17.114 2.101 26.818 1.00 94.56 90 CYS A N 1
ATOM 730 C CA . CYS A 1 90 ? -17.166 3.456 27.375 1.00 94.56 90 CYS A CA 1
ATOM 731 C C . CYS A 1 90 ? -18.312 4.321 26.834 1.00 94.56 90 CYS A C 1
ATOM 733 O O . CYS A 1 90 ? -18.765 5.212 27.543 1.00 94.56 90 CYS A O 1
ATOM 735 N N . MET A 1 91 ? -18.774 4.069 25.604 1.00 91.81 91 MET A N 1
ATOM 736 C CA . MET A 1 91 ? -19.801 4.865 24.917 1.00 91.81 91 MET A CA 1
ATOM 737 C C . MET A 1 91 ? -20.945 3.966 24.405 1.00 91.81 91 MET A C 1
ATOM 739 O O . MET A 1 91 ? -21.039 3.689 23.201 1.00 91.81 91 MET A O 1
ATOM 743 N N . PRO A 1 92 ? -21.809 3.429 25.294 1.00 82.75 92 PRO A N 1
ATOM 744 C CA . PRO A 1 92 ? -22.874 2.497 24.917 1.00 82.75 92 PRO A CA 1
ATOM 745 C C . PRO A 1 92 ? -23.864 3.056 23.887 1.00 82.75 92 PRO A C 1
ATOM 747 O O . PRO A 1 92 ? -24.406 2.297 23.084 1.00 82.75 92 PRO A O 1
ATOM 750 N N . GLU A 1 93 ? -24.084 4.367 23.869 1.00 83.50 93 GLU A N 1
ATOM 751 C CA . GLU A 1 93 ? -24.918 5.085 22.905 1.00 83.50 93 GLU A CA 1
ATOM 752 C C . GLU A 1 93 ? -24.413 4.949 21.459 1.00 83.50 93 GLU A C 1
ATOM 754 O O . GLU A 1 93 ? -25.218 4.921 20.525 1.00 83.50 93 GLU A O 1
ATOM 759 N N . LEU A 1 94 ? -23.104 4.748 21.267 1.00 76.06 94 LEU A N 1
ATOM 760 C CA . LEU A 1 94 ? -22.489 4.525 19.956 1.00 76.06 94 LEU A CA 1
ATOM 761 C C . LEU A 1 94 ? -22.627 3.080 19.452 1.00 76.06 94 LEU A C 1
ATOM 763 O O . LEU A 1 94 ? -22.318 2.799 18.294 1.00 76.06 94 LEU A O 1
ATOM 767 N N . ARG A 1 95 ? -23.152 2.144 20.263 1.00 68.00 95 ARG A N 1
ATOM 768 C CA . ARG A 1 95 ? -23.338 0.727 19.871 1.00 68.00 95 ARG A CA 1
ATOM 769 C C . ARG A 1 95 ? -24.210 0.536 18.632 1.00 68.00 95 ARG A C 1
ATOM 771 O O . ARG A 1 95 ? -24.108 -0.504 17.989 1.00 68.00 95 ARG A O 1
ATOM 778 N N . LYS A 1 96 ? -25.054 1.515 18.290 1.00 65.75 96 LYS A N 1
ATOM 779 C CA . LYS A 1 96 ? -25.935 1.462 17.114 1.00 65.75 96 LYS A CA 1
ATOM 780 C C . LYS A 1 96 ? -25.198 1.644 15.779 1.00 65.75 96 LYS A C 1
ATOM 782 O O . LYS A 1 96 ? -25.799 1.395 14.738 1.00 65.75 96 LYS A O 1
ATOM 787 N N . GLN A 1 97 ? -23.925 2.049 15.770 1.00 60.88 97 GLN A N 1
ATOM 788 C CA . GLN A 1 97 ? -23.176 2.263 14.529 1.00 60.88 97 GLN A CA 1
ATOM 789 C C . GLN A 1 97 ? -22.243 1.085 14.200 1.00 60.88 97 GLN A C 1
ATOM 791 O O . GLN A 1 97 ? -21.223 0.873 14.845 1.00 60.88 97 GLN A O 1
ATOM 796 N N . ARG A 1 98 ? -22.640 0.354 13.144 1.00 59.75 98 ARG A N 1
ATOM 797 C CA . ARG A 1 98 ? -21.939 -0.703 12.381 1.00 59.75 98 ARG A CA 1
ATOM 798 C C . ARG A 1 98 ? -21.342 -1.872 13.179 1.00 59.75 98 ARG A C 1
ATOM 800 O O . ARG A 1 98 ? -20.351 -1.757 13.895 1.00 59.75 98 ARG A O 1
ATOM 807 N N . THR A 1 99 ? -21.863 -3.063 12.889 1.00 58.22 99 THR A N 1
ATOM 808 C CA . THR A 1 99 ? -21.136 -4.324 13.061 1.00 58.22 99 THR A CA 1
ATOM 809 C C . THR A 1 99 ? -19.871 -4.246 12.205 1.00 58.22 99 THR A C 1
ATOM 811 O O . THR A 1 99 ? -19.954 -4.172 10.980 1.00 58.22 99 THR A O 1
ATOM 814 N N . LEU A 1 100 ? -18.704 -4.168 12.845 1.00 57.25 100 LEU A N 1
ATOM 815 C CA . LEU A 1 100 ? -17.420 -4.302 12.161 1.00 57.25 100 LEU A CA 1
ATOM 816 C C . LEU A 1 100 ? -17.327 -5.762 11.704 1.00 57.25 100 LEU A C 1
ATOM 818 O O . LEU A 1 100 ? -17.187 -6.648 12.546 1.00 57.25 100 LEU A O 1
ATOM 822 N N . VAL A 1 101 ? -17.526 -5.984 10.403 1.00 51.16 101 VAL A N 1
ATOM 823 C CA . VAL A 1 101 ? -17.263 -7.259 9.720 1.00 51.16 101 VAL A CA 1
ATOM 824 C C . VAL A 1 101 ? -15.765 -7.381 9.491 1.00 51.16 101 VAL A C 1
ATOM 826 O O . VAL A 1 101 ? -15.178 -6.375 9.029 1.00 51.16 101 VAL A O 1
#

Sequence (101 aa):
RARHDVLRDYLKPHHLAIGSINSPMQCMLKEICAQCLQPHRDPHTGKRSYVFSCFNQDQDLDSVDFGALSERLRQNSLQEKITAQWIRHCMPELRKQRTLV